Protein AF-A0A6S6S6M5-F1 (afdb_monomer_lite)

InterPro domains:
  IPR010938 Protein of unknown function DUF1131 [PF06572] (41-133)
  IPR038714 YfeY-like superfamily [G3DSA:2.60.460.10] (36-140)

Foldseek 3Di:
DDDDDDDDDDDDDDDDDDDDDDDDPDPDDDPPPPPPDAPWEQDPQGIQPDGFPDWLDQVSVCVSQVQWDWDWDWDQDPVGTAIWIWTHDPPHTAKTFGADPVSTTTPDIDGDDQSYHYPVRDGVPDDPCVVDPPPPDDDD

Radius of gyration: 27.63 Å; chains: 1; bounding box: 66×51×82 Å

Structure (mmCIF, N/CA/C/O backbone):
data_AF-A0A6S6S6M5-F1
#
_entry.id   AF-A0A6S6S6M5-F1
#
loop_
_atom_site.group_PDB
_atom_site.id
_atom_site.type_symbol
_atom_site.label_atom_id
_atom_site.label_alt_id
_atom_site.label_comp_id
_atom_site.label_asym_id
_atom_site.label_entity_id
_atom_site.label_seq_id
_atom_site.pdbx_PDB_ins_code
_atom_site.Cartn_x
_atom_site.Cartn_y
_atom_site.Cartn_z
_atom_site.occupancy
_atom_site.B_iso_or_equiv
_atom_site.auth_seq_id
_atom_site.auth_comp_id
_atom_site.auth_asym_id
_atom_site.auth_atom_id
_atom_site.pdbx_PDB_model_num
ATOM 1 N N . MET A 1 1 ? -46.468 21.223 -51.289 1.00 43.62 1 MET A N 1
ATOM 2 C CA . MET A 1 1 ? -45.590 22.252 -50.690 1.00 43.62 1 MET A CA 1
ATOM 3 C C . MET A 1 1 ? -46.482 23.390 -50.227 1.00 43.62 1 MET A C 1
ATOM 5 O O . MET A 1 1 ? -46.961 24.155 -51.052 1.00 43.62 1 MET A O 1
ATOM 9 N N . GLY A 1 2 ? -46.852 23.361 -48.945 1.00 38.75 2 GLY A N 1
ATOM 10 C CA . GLY A 1 2 ? -47.840 24.251 -48.331 1.00 38.75 2 GLY A CA 1
ATOM 11 C C . GLY A 1 2 ? -47.193 25.434 -47.609 1.00 38.75 2 GLY A C 1
ATOM 12 O O . GLY A 1 2 ? -46.068 25.339 -47.129 1.00 38.75 2 GLY A O 1
ATOM 13 N N . VAL A 1 3 ? -47.934 26.536 -47.586 1.00 46.84 3 VAL A N 1
ATOM 14 C CA . VAL A 1 3 ? -47.618 27.884 -47.087 1.00 46.84 3 VAL A CA 1
ATOM 15 C C . VAL A 1 3 ? -47.778 27.978 -45.559 1.00 46.84 3 VAL A C 1
ATOM 17 O O . VAL A 1 3 ? -48.678 27.334 -45.033 1.00 46.84 3 VAL A O 1
ATOM 20 N N . ASN A 1 4 ? -46.988 28.825 -44.874 1.00 40.41 4 ASN A N 1
ATOM 21 C CA . ASN A 1 4 ? -47.423 29.734 -43.779 1.00 40.41 4 ASN A CA 1
ATOM 22 C C . ASN A 1 4 ? -46.222 30.572 -43.276 1.00 40.41 4 ASN A C 1
ATOM 24 O O . ASN A 1 4 ? -45.186 30.006 -42.953 1.00 40.41 4 ASN A O 1
ATOM 28 N N . LYS A 1 5 ? -46.193 31.918 -43.384 1.00 44.84 5 LYS A N 1
ATOM 29 C CA . LYS A 1 5 ? -46.875 32.939 -42.536 1.00 44.84 5 LYS A CA 1
ATOM 30 C C . LYS A 1 5 ? -46.702 32.594 -41.045 1.00 44.84 5 LYS A C 1
ATOM 32 O O . LYS A 1 5 ? -47.248 31.600 -40.606 1.00 44.84 5 LYS A O 1
ATOM 37 N N . GLY A 1 6 ? -45.884 33.273 -40.242 1.00 45.31 6 GLY A N 1
ATOM 38 C CA . GLY A 1 6 ? -45.838 34.715 -40.004 1.00 45.31 6 GLY A CA 1
ATOM 39 C C . GLY A 1 6 ? -46.702 35.056 -38.779 1.00 45.31 6 GLY A C 1
ATOM 40 O O . GLY A 1 6 ? -47.867 34.681 -38.778 1.00 45.31 6 GLY A O 1
ATOM 41 N N . ILE A 1 7 ? -46.131 35.832 -37.839 1.00 49.91 7 ILE A N 1
ATOM 42 C CA . ILE A 1 7 ? -46.775 36.663 -36.788 1.00 49.91 7 ILE A CA 1
ATOM 43 C C . ILE A 1 7 ? -46.713 36.143 -35.327 1.00 49.91 7 ILE A C 1
ATOM 45 O O . ILE A 1 7 ? -47.415 35.221 -34.940 1.00 49.9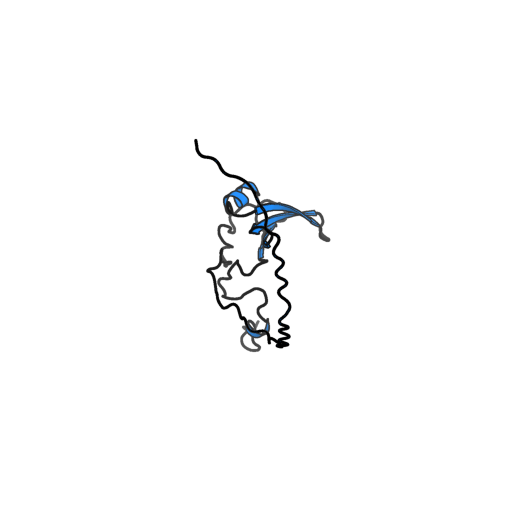1 7 ILE A O 1
ATOM 49 N N . VAL A 1 8 ? -45.857 36.838 -34.552 1.00 45.62 8 VAL A N 1
ATOM 50 C CA . VAL A 1 8 ? -46.062 37.490 -33.231 1.00 45.62 8 VAL A CA 1
ATOM 51 C C . VAL A 1 8 ? -46.706 36.686 -32.091 1.00 45.62 8 VAL A C 1
ATOM 53 O O . VAL A 1 8 ? -47.876 36.348 -32.164 1.00 45.62 8 VAL A O 1
ATOM 56 N N . SER A 1 9 ? -46.009 36.585 -30.950 1.00 43.53 9 SER A N 1
ATOM 57 C CA . SER A 1 9 ? -46.518 37.134 -29.677 1.00 43.53 9 SER A CA 1
ATOM 58 C C . SER A 1 9 ? -45.434 37.153 -28.600 1.00 43.53 9 SER A C 1
ATOM 60 O O . SER A 1 9 ? -44.977 36.116 -28.128 1.00 43.53 9 SER A O 1
ATOM 62 N N . LEU A 1 10 ? -45.067 38.366 -28.186 1.00 49.00 10 LEU A N 1
ATOM 63 C CA . LEU A 1 10 ? -44.535 3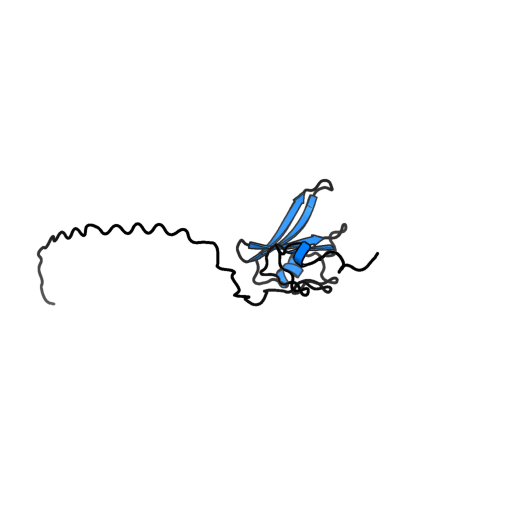8.657 -26.859 1.00 49.00 10 LEU A CA 1
ATOM 64 C C . LEU A 1 10 ? -45.577 38.182 -25.832 1.00 49.00 10 LEU A C 1
ATOM 66 O O . LEU A 1 10 ? -46.736 38.582 -25.941 1.00 49.00 10 LEU A O 1
ATOM 70 N N . LEU A 1 11 ? -45.197 37.395 -24.828 1.00 44.53 11 LEU A N 1
ATOM 71 C CA . LEU A 1 11 ? -45.931 37.379 -23.565 1.00 44.53 11 LEU A CA 1
ATOM 72 C C . LEU A 1 11 ? -44.948 37.221 -22.408 1.00 44.53 11 LEU A C 1
ATOM 74 O O . LEU A 1 11 ? -44.275 36.208 -22.246 1.00 44.53 11 LEU A O 1
ATOM 78 N N . SER A 1 12 ? -44.869 38.302 -21.647 1.00 44.56 12 SER A N 1
ATOM 79 C CA . SER A 1 12 ? -44.236 38.406 -20.346 1.00 44.56 12 SER A CA 1
ATOM 80 C C . SER A 1 12 ? -44.949 37.478 -19.361 1.00 44.56 12 SER A C 1
ATOM 82 O O . SER A 1 12 ? -46.174 37.532 -19.258 1.00 44.56 12 SER A O 1
ATOM 84 N N . MET A 1 13 ? -44.207 36.668 -18.606 1.00 46.62 13 MET A N 1
ATOM 85 C CA . MET A 1 13 ? -44.719 36.139 -17.344 1.00 46.62 13 MET A CA 1
ATOM 86 C C . MET A 1 13 ? -43.610 36.140 -16.296 1.00 46.62 13 MET A C 1
ATOM 88 O O . MET A 1 13 ? -42.761 35.259 -16.215 1.00 46.62 13 MET A O 1
ATOM 92 N N . ILE A 1 14 ? -43.631 37.220 -15.523 1.00 49.28 14 ILE A N 1
ATOM 93 C CA . ILE A 1 14 ? -42.970 37.383 -14.237 1.00 49.28 14 ILE A CA 1
ATOM 94 C C . ILE A 1 14 ? -43.600 36.374 -13.266 1.00 49.28 14 ILE A C 1
ATOM 96 O O . ILE A 1 14 ? -44.810 36.421 -13.048 1.00 49.28 14 ILE A O 1
ATOM 100 N N . VAL A 1 15 ? -42.795 35.501 -12.656 1.00 54.22 15 VAL A N 1
ATOM 101 C CA . VAL A 1 15 ? -43.190 34.752 -11.453 1.00 54.22 15 VAL A CA 1
ATOM 102 C C . VAL A 1 15 ? -42.273 35.188 -10.318 1.00 54.22 15 VAL A C 1
ATOM 104 O O . VAL A 1 15 ? -41.071 34.937 -10.325 1.00 54.22 15 VAL A O 1
ATOM 107 N N . VAL A 1 16 ? -42.869 35.909 -9.373 1.00 53.06 16 VAL A N 1
ATOM 108 C CA . VAL A 1 16 ? -42.263 36.422 -8.146 1.00 53.06 16 VAL A CA 1
ATOM 109 C C . VAL A 1 16 ? -42.606 35.469 -6.998 1.00 53.06 16 VAL A C 1
ATOM 111 O O . VAL A 1 16 ? -43.772 35.153 -6.796 1.00 53.06 16 VAL A O 1
ATOM 114 N N . SER A 1 17 ? -41.559 35.103 -6.253 1.00 47.38 17 SER A N 1
ATOM 115 C CA . SER A 1 17 ? -41.510 34.719 -4.832 1.00 47.38 17 SER A CA 1
ATOM 116 C C . SER A 1 17 ? -42.232 33.466 -4.336 1.00 47.38 17 SER A C 1
ATOM 118 O O . SER A 1 17 ? -43.452 33.427 -4.311 1.00 47.38 17 SER A O 1
ATOM 120 N N . PHE A 1 18 ? -41.468 32.590 -3.671 1.00 51.94 18 PHE A N 1
ATOM 121 C CA . PHE A 1 18 ? -41.698 32.304 -2.248 1.00 51.94 18 PHE A CA 1
ATOM 122 C C . PHE A 1 18 ? -40.361 32.153 -1.508 1.00 51.94 18 PHE A C 1
ATOM 124 O O . PHE A 1 18 ? -39.488 31.386 -1.904 1.00 51.94 18 PHE A O 1
ATOM 131 N N . LEU A 1 19 ? -40.221 32.930 -0.432 1.00 52.72 19 LEU A N 1
ATOM 132 C CA . LEU A 1 19 ? -39.219 32.761 0.614 1.00 52.72 19 LEU A CA 1
ATOM 133 C C . LEU A 1 19 ? -39.517 31.464 1.373 1.00 52.72 19 LEU A C 1
ATOM 135 O O . LEU A 1 19 ? -40.625 31.286 1.873 1.00 52.72 19 LEU A O 1
ATOM 139 N N . GLY A 1 20 ? -38.509 30.608 1.503 1.00 49.81 20 GLY A N 1
ATOM 140 C CA . GLY A 1 20 ? -38.476 29.498 2.446 1.00 49.81 20 GLY A CA 1
ATOM 141 C C . GLY A 1 20 ? -37.186 29.574 3.249 1.00 49.81 20 GLY A C 1
ATOM 142 O O . GLY A 1 20 ? -36.215 28.897 2.932 1.00 49.81 20 GLY A O 1
ATOM 143 N N . ALA A 1 21 ? -37.158 30.447 4.256 1.00 49.34 21 ALA A N 1
ATOM 144 C CA . ALA A 1 21 ? -36.161 30.386 5.312 1.00 49.34 21 ALA A CA 1
ATOM 145 C C . ALA A 1 21 ? -36.514 29.202 6.225 1.00 49.34 21 ALA A C 1
ATOM 147 O O . ALA A 1 21 ? -37.371 29.325 7.096 1.00 49.34 21 ALA A O 1
ATOM 148 N N . CYS A 1 22 ? -35.865 28.059 6.014 1.00 51.31 22 CYS A N 1
ATOM 149 C CA . CYS A 1 22 ? -35.778 27.002 7.015 1.00 51.31 22 CYS A CA 1
ATOM 150 C C . CYS A 1 22 ? -34.378 27.056 7.620 1.00 51.31 22 CYS A C 1
ATOM 152 O O . CYS A 1 22 ? -33.432 26.476 7.096 1.00 51.31 22 CYS A O 1
ATOM 154 N N . GLY A 1 23 ? -34.268 27.795 8.725 1.00 49.09 23 GLY A N 1
ATOM 155 C CA . GLY A 1 23 ? -33.266 27.503 9.734 1.00 49.09 23 GLY A CA 1
ATOM 156 C C . GLY A 1 23 ? -33.601 26.145 10.338 1.00 49.09 23 GLY A C 1
ATOM 157 O O . GLY A 1 23 ? -34.667 25.968 10.925 1.00 49.09 23 GLY A O 1
ATOM 158 N N . GLY A 1 24 ? -32.709 25.190 10.132 1.00 39.59 24 GLY A N 1
ATOM 159 C CA . GLY A 1 24 ? -32.686 23.920 10.830 1.00 39.59 24 GLY A CA 1
ATOM 160 C C . GLY A 1 24 ? -31.232 23.629 11.139 1.00 39.59 24 GLY A C 1
ATOM 161 O O . GLY A 1 24 ? -30.471 23.313 10.228 1.00 39.59 24 GLY A O 1
ATOM 162 N N . ASP A 1 25 ? -30.853 23.789 12.404 1.00 48.91 25 ASP A N 1
ATOM 163 C CA . ASP A 1 25 ? -29.654 23.160 12.941 1.00 48.91 25 ASP A CA 1
ATOM 164 C C . ASP A 1 25 ? -29.805 21.660 12.692 1.00 48.91 25 ASP A C 1
ATOM 166 O O . ASP A 1 25 ? -30.652 21.002 13.300 1.00 48.91 25 ASP A O 1
ATOM 170 N N . GLN A 1 26 ? -29.048 21.132 11.735 1.00 43.00 26 GLN A N 1
ATOM 171 C CA . GLN A 1 26 ? -28.978 19.701 11.511 1.00 43.00 26 GLN A CA 1
ATOM 172 C C . GLN A 1 26 ? -27.866 19.166 12.413 1.00 43.00 26 GLN A C 1
ATOM 174 O O . GLN A 1 26 ? -26.697 19.435 12.133 1.00 43.00 26 GLN A O 1
ATOM 179 N N . PRO A 1 27 ? -28.186 18.449 13.504 1.00 44.72 27 PRO A N 1
ATOM 180 C CA . PRO A 1 27 ? -27.166 17.721 14.228 1.00 44.72 27 PRO A CA 1
ATOM 181 C C . PRO A 1 27 ? -26.597 16.642 13.306 1.00 44.72 27 PRO A C 1
ATOM 183 O O . PRO A 1 27 ? -27.338 15.921 12.629 1.00 44.72 27 PRO A O 1
ATOM 186 N N . ASP A 1 28 ? -25.271 16.558 13.301 1.00 50.56 28 ASP A N 1
ATOM 187 C CA . ASP A 1 28 ? -24.488 15.460 12.757 1.00 50.56 28 ASP A CA 1
ATOM 188 C C . ASP A 1 28 ? -25.129 14.116 13.109 1.00 50.56 28 ASP A C 1
ATOM 190 O O . ASP A 1 28 ? -25.145 13.711 14.271 1.00 50.56 28 ASP A O 1
ATOM 194 N N . SER A 1 29 ? -25.672 13.419 12.112 1.00 50.16 29 SER A N 1
ATOM 195 C CA . SER A 1 29 ? -25.973 11.986 12.170 1.00 50.16 29 SER A CA 1
ATOM 196 C C . SER A 1 29 ? -26.299 11.469 10.775 1.00 50.16 29 SER A C 1
ATOM 198 O O . SER A 1 29 ? -27.444 11.215 10.416 1.00 50.16 29 SER A O 1
ATOM 200 N N . ALA A 1 30 ? -25.247 11.263 9.996 1.00 39.59 30 ALA A N 1
ATOM 201 C CA . ALA A 1 30 ? -25.173 10.088 9.149 1.00 39.59 30 ALA A CA 1
ATOM 202 C C . ALA A 1 30 ? -23.849 9.409 9.492 1.00 39.59 30 ALA A C 1
ATOM 204 O O . ALA A 1 30 ? -22.814 9.676 8.887 1.00 39.59 30 ALA A O 1
ATOM 205 N N . ALA A 1 31 ? -23.876 8.563 10.525 1.00 45.34 31 ALA A N 1
ATOM 206 C CA . ALA A 1 31 ? -22.959 7.441 10.544 1.00 45.34 31 ALA A CA 1
ATOM 207 C C . ALA A 1 31 ? -23.282 6.643 9.280 1.00 45.34 31 ALA A C 1
ATOM 209 O O . ALA A 1 31 ? -24.323 5.992 9.196 1.00 45.34 31 ALA A O 1
ATOM 210 N N . ASP A 1 32 ? -22.435 6.805 8.272 1.00 41.16 32 ASP A N 1
ATOM 211 C CA . ASP A 1 32 ? -22.423 5.981 7.082 1.00 41.16 32 ASP A CA 1
ATOM 212 C C . ASP A 1 32 ? -22.101 4.545 7.514 1.00 41.16 32 ASP A C 1
ATOM 214 O O . ASP A 1 32 ? -20.948 4.154 7.705 1.00 41.16 32 ASP A O 1
ATOM 218 N N . THR A 1 33 ? -23.156 3.785 7.800 1.00 45.72 33 THR A N 1
ATOM 219 C CA . THR A 1 33 ? -23.114 2.343 8.053 1.00 45.72 33 THR A CA 1
ATOM 220 C C . THR A 1 33 ? -23.323 1.545 6.765 1.00 45.72 33 THR A C 1
ATOM 222 O O . THR A 1 33 ? -23.574 0.342 6.819 1.00 45.72 33 THR A O 1
ATOM 225 N N . GLY A 1 34 ? -23.176 2.177 5.596 1.00 46.81 34 GLY A N 1
ATOM 226 C CA . GLY A 1 34 ? -23.036 1.482 4.326 1.00 46.81 34 GLY A CA 1
ATOM 227 C C . GLY A 1 34 ? -21.612 0.961 4.180 1.00 46.81 34 GLY A C 1
ATOM 228 O O . GLY A 1 34 ? -20.795 1.574 3.503 1.00 46.81 34 GLY A O 1
ATOM 229 N N . GLN A 1 35 ? -21.279 -0.155 4.834 1.00 55.19 35 GLN A N 1
ATOM 230 C CA . GLN A 1 35 ? -20.039 -0.866 4.516 1.00 55.19 35 GLN A CA 1
ATOM 231 C C . GLN A 1 35 ? -20.179 -1.490 3.125 1.00 55.19 35 GLN A C 1
ATOM 233 O O . GLN A 1 35 ? -20.538 -2.659 2.986 1.00 55.19 35 GLN A O 1
ATOM 238 N N . ASP A 1 36 ? -19.887 -0.706 2.088 1.00 73.38 36 ASP A N 1
ATOM 239 C CA . ASP A 1 36 ? -19.391 -1.282 0.847 1.00 73.38 36 ASP A CA 1
ATOM 240 C C . ASP A 1 36 ? -18.196 -2.174 1.205 1.00 73.38 36 ASP A C 1
ATOM 242 O O . ASP A 1 36 ? -17.351 -1.812 2.033 1.00 73.38 36 ASP A O 1
ATOM 246 N N . ALA A 1 37 ? -18.169 -3.383 0.640 1.00 87.50 37 ALA A N 1
ATOM 247 C CA . ALA A 1 37 ? -17.092 -4.328 0.894 1.00 87.50 37 ALA A CA 1
ATOM 248 C C . ALA A 1 37 ? -15.739 -3.650 0.607 1.00 87.50 37 ALA A C 1
ATOM 250 O O . ALA A 1 37 ? -15.617 -2.962 -0.414 1.00 87.50 37 ALA A O 1
ATOM 251 N N . PRO A 1 38 ? -14.731 -3.818 1.485 1.00 93.00 38 PRO A N 1
ATOM 252 C CA . PRO A 1 38 ? -13.437 -3.185 1.281 1.00 93.00 38 PRO A CA 1
ATOM 253 C C . PRO A 1 38 ? -12.845 -3.623 -0.062 1.00 93.00 38 PRO A C 1
ATOM 255 O O . PRO A 1 38 ? -12.980 -4.780 -0.462 1.00 93.00 38 PRO A O 1
ATOM 258 N N . LEU A 1 39 ? -12.164 -2.701 -0.746 1.00 94.62 39 LEU A N 1
ATOM 259 C CA . LEU A 1 39 ? -11.512 -2.977 -2.030 1.00 94.62 39 LEU A CA 1
ATOM 260 C C . LEU A 1 39 ? -10.435 -4.054 -1.871 1.00 94.62 39 LEU A C 1
ATOM 262 O O . LEU A 1 39 ? -10.294 -4.935 -2.715 1.00 94.62 39 LEU A O 1
ATOM 266 N N . PHE A 1 40 ? -9.697 -3.972 -0.764 1.00 94.69 40 PHE A N 1
ATOM 267 C CA . PHE A 1 40 ? -8.669 -4.913 -0.341 1.00 94.69 40 PHE A CA 1
ATOM 268 C C . PHE A 1 40 ? -8.651 -4.984 1.182 1.00 94.69 40 PHE A C 1
ATOM 270 O O . PHE A 1 40 ? -9.047 -4.026 1.842 1.00 94.69 40 PHE A O 1
ATOM 277 N N . THR A 1 41 ? -8.121 -6.070 1.733 1.00 95.75 41 THR A N 1
ATOM 278 C CA . THR A 1 41 ? -7.943 -6.226 3.181 1.00 95.75 41 THR A CA 1
ATOM 279 C C . THR A 1 41 ? -6.455 -6.258 3.516 1.00 95.75 41 THR A C 1
ATOM 281 O O . THR A 1 41 ? -5.689 -6.973 2.869 1.00 95.75 41 THR A O 1
ATOM 284 N N . LEU A 1 42 ? -6.053 -5.465 4.508 1.00 96.06 42 LEU A N 1
ATOM 285 C CA . LEU A 1 42 ? -4.772 -5.555 5.201 1.00 96.06 42 LEU A CA 1
ATOM 286 C C . LEU A 1 42 ? -4.820 -6.715 6.201 1.00 96.06 42 LEU A C 1
ATOM 288 O O . LEU A 1 42 ? -5.754 -6.808 6.994 1.00 96.06 42 LEU A O 1
ATOM 292 N N . SER A 1 43 ? -3.793 -7.553 6.174 1.00 96.12 43 SER A N 1
ATOM 293 C CA . SER A 1 43 ? -3.627 -8.749 7.004 1.00 96.12 43 SER A CA 1
ATOM 294 C C . SER A 1 43 ? -2.161 -8.918 7.405 1.00 96.12 43 SER A C 1
ATOM 296 O O . SER A 1 43 ? -1.295 -8.154 6.968 1.00 96.12 43 SER A O 1
ATOM 298 N N . ALA A 1 44 ? -1.868 -9.954 8.192 1.00 95.25 44 ALA A N 1
ATOM 299 C CA . ALA A 1 44 ? -0.490 -10.342 8.495 1.00 95.25 44 ALA A CA 1
ATOM 300 C C . ALA A 1 44 ? 0.313 -10.754 7.241 1.00 95.25 44 ALA A C 1
ATOM 302 O O . ALA A 1 44 ? 1.530 -10.572 7.208 1.00 95.25 44 ALA A O 1
ATOM 303 N N . ASP A 1 45 ? -0.361 -11.257 6.203 1.00 94.69 45 ASP A N 1
ATOM 304 C CA . ASP A 1 45 ? 0.279 -11.746 4.976 1.00 94.69 45 ASP A CA 1
ATOM 305 C C . ASP A 1 45 ? 0.524 -10.640 3.934 1.00 94.69 45 ASP A C 1
ATOM 307 O O . ASP A 1 45 ? 1.264 -10.836 2.964 1.00 94.69 45 ASP A O 1
ATOM 311 N N . GLY A 1 46 ? -0.073 -9.462 4.135 1.00 95.75 46 GLY A N 1
ATOM 312 C CA . GLY A 1 46 ? 0.061 -8.310 3.250 1.00 95.75 46 GLY A CA 1
ATOM 313 C C . GLY A 1 46 ? -1.257 -7.577 3.013 1.00 95.75 46 GLY A C 1
ATOM 314 O O . GLY A 1 46 ? -2.156 -7.585 3.854 1.00 95.75 46 GLY A O 1
ATOM 315 N N . VAL A 1 47 ? -1.365 -6.905 1.865 1.00 96.81 47 VAL A N 1
ATOM 316 C CA . VAL A 1 47 ? -2.528 -6.079 1.508 1.00 96.81 47 VAL A CA 1
ATOM 317 C C . VAL A 1 47 ? -2.904 -6.267 0.045 1.00 96.81 47 VAL A C 1
ATOM 319 O O . VAL A 1 47 ? -2.119 -6.005 -0.871 1.00 96.81 47 VAL A O 1
ATOM 322 N N . GLY A 1 48 ? -4.138 -6.720 -0.174 1.00 93.19 48 GLY A N 1
ATOM 323 C CA . GLY A 1 48 ? -4.621 -7.063 -1.509 1.00 93.19 48 GLY A CA 1
ATOM 324 C C . GLY A 1 48 ? -3.688 -8.076 -2.196 1.00 93.19 48 GLY A C 1
ATOM 325 O O . GLY A 1 48 ? -3.414 -9.124 -1.618 1.00 93.19 48 GLY A O 1
ATOM 326 N N . PRO A 1 49 ? -3.189 -7.799 -3.413 1.00 95.00 49 PRO A N 1
ATOM 327 C CA . PRO A 1 49 ? -2.287 -8.702 -4.129 1.00 95.00 49 PRO A CA 1
ATOM 328 C C . PRO A 1 49 ? -0.819 -8.634 -3.662 1.00 95.00 49 PRO A C 1
ATOM 330 O O . PRO A 1 49 ? 0.012 -9.370 -4.193 1.00 95.00 49 PRO A O 1
ATOM 333 N N . LEU A 1 50 ? -0.471 -7.733 -2.735 1.00 97.62 50 LEU A N 1
ATOM 334 C CA . LEU A 1 50 ? 0.901 -7.550 -2.258 1.00 97.62 50 LEU A CA 1
ATOM 335 C C . LEU A 1 50 ? 1.176 -8.403 -1.023 1.00 97.62 50 LEU A C 1
ATOM 337 O O . LEU A 1 50 ? 0.362 -8.451 -0.106 1.00 97.62 50 LEU A O 1
ATOM 341 N N . ASN A 1 51 ? 2.368 -8.992 -0.976 1.00 95.44 51 ASN A N 1
ATOM 342 C CA . ASN A 1 51 ? 2.872 -9.798 0.137 1.00 95.44 51 ASN A CA 1
ATOM 343 C C . ASN A 1 51 ? 4.399 -9.649 0.287 1.00 95.44 51 ASN A C 1
ATOM 345 O O . ASN A 1 51 ? 5.039 -8.928 -0.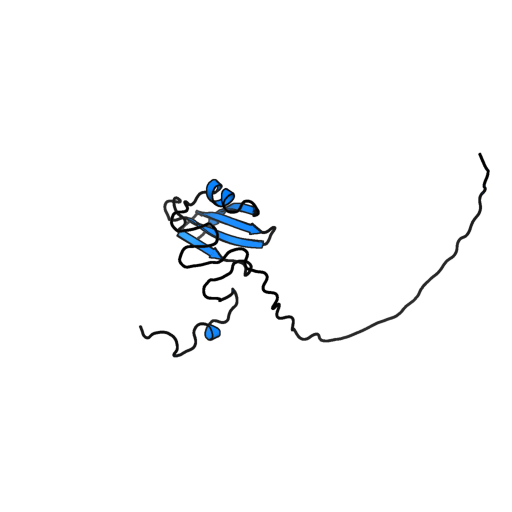484 1.00 95.44 51 ASN A O 1
ATOM 349 N N . ALA A 1 52 ? 4.991 -10.371 1.244 1.00 92.56 52 ALA A N 1
ATOM 350 C CA . ALA A 1 52 ? 6.429 -10.337 1.536 1.00 92.56 52 ALA A CA 1
ATOM 351 C C . ALA A 1 52 ? 7.337 -10.705 0.340 1.00 92.56 52 ALA A C 1
ATOM 353 O O . ALA A 1 52 ? 8.464 -10.216 0.233 1.00 92.56 52 ALA A O 1
ATOM 354 N N . ASP A 1 53 ? 6.853 -11.532 -0.589 1.00 94.81 53 ASP A N 1
ATOM 355 C CA . ASP A 1 53 ? 7.613 -11.938 -1.773 1.00 94.81 53 ASP A CA 1
ATOM 356 C C . ASP A 1 53 ? 7.534 -10.922 -2.915 1.00 94.81 53 ASP A C 1
ATOM 358 O O . ASP A 1 53 ? 8.316 -10.992 -3.873 1.00 94.81 53 ASP A O 1
ATOM 362 N N . THR A 1 54 ? 6.624 -9.952 -2.824 1.00 97.19 54 THR A N 1
ATOM 363 C CA . THR A 1 54 ? 6.431 -8.955 -3.870 1.00 97.19 54 THR A CA 1
ATOM 364 C C . THR A 1 54 ? 7.627 -7.996 -3.912 1.00 97.19 54 THR A C 1
ATOM 366 O O . THR A 1 54 ? 7.946 -7.344 -2.915 1.00 97.19 54 THR A O 1
ATOM 369 N N . PRO A 1 55 ? 8.338 -7.887 -5.049 1.00 98.00 55 PRO A N 1
ATOM 370 C CA . PRO A 1 55 ? 9.466 -6.972 -5.155 1.00 98.00 55 PRO A CA 1
ATOM 371 C C . PRO A 1 55 ? 8.985 -5.524 -5.223 1.00 98.00 55 PRO A C 1
ATOM 373 O O . PRO A 1 55 ? 7.922 -5.233 -5.779 1.00 98.00 55 PRO A O 1
ATOM 376 N N . PHE A 1 56 ? 9.822 -4.605 -4.747 1.00 98.12 56 PHE A N 1
ATOM 377 C CA . PHE A 1 56 ? 9.582 -3.181 -4.927 1.00 98.12 56 PHE A CA 1
ATOM 378 C C . PHE A 1 56 ? 9.853 -2.794 -6.386 1.00 98.12 56 PHE A C 1
ATOM 380 O O . PHE A 1 56 ? 10.978 -2.517 -6.792 1.00 98.12 56 PHE A O 1
ATOM 387 N N . ASN A 1 57 ? 8.821 -2.878 -7.224 1.00 98.12 57 ASN A N 1
ATOM 388 C CA . ASN A 1 57 ? 8.945 -2.663 -8.659 1.00 98.12 57 ASN A CA 1
ATOM 389 C C . ASN A 1 57 ? 7.649 -2.093 -9.242 1.00 98.12 57 ASN A C 1
ATOM 391 O O . ASN A 1 57 ? 6.607 -2.748 -9.197 1.00 98.12 57 ASN A O 1
ATOM 395 N N . LEU A 1 58 ? 7.739 -0.910 -9.854 1.00 98.25 58 LEU A N 1
ATOM 396 C CA . LEU A 1 58 ? 6.586 -0.187 -10.395 1.00 98.25 58 LEU A CA 1
ATOM 397 C C . LEU A 1 58 ? 5.772 -1.008 -11.403 1.00 98.25 58 LEU A C 1
ATOM 399 O O . LEU A 1 58 ? 4.549 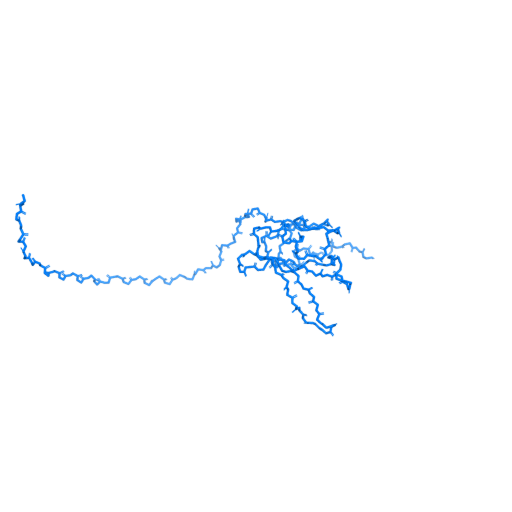-0.977 -11.362 1.00 98.25 58 LEU A O 1
ATOM 403 N N . VAL A 1 59 ? 6.423 -1.770 -12.286 1.00 98.00 59 VAL A N 1
ATOM 404 C CA . VAL A 1 59 ? 5.723 -2.551 -13.319 1.00 98.00 59 VAL A CA 1
ATOM 405 C C . VAL A 1 59 ? 4.941 -3.704 -12.693 1.00 98.00 59 VAL A C 1
ATOM 407 O O . VAL A 1 59 ? 3.779 -3.924 -13.034 1.00 98.00 59 VAL A O 1
ATOM 410 N N . LYS A 1 60 ? 5.558 -4.434 -11.757 1.00 98.00 60 LYS A N 1
ATOM 411 C CA . LYS A 1 60 ? 4.907 -5.562 -11.074 1.00 98.00 60 LYS A CA 1
ATOM 412 C C . LYS A 1 60 ? 3.762 -5.097 -10.181 1.00 98.00 60 LYS A C 1
ATOM 414 O O . LYS A 1 60 ? 2.682 -5.672 -10.248 1.00 98.00 60 LYS A O 1
ATOM 419 N N . ILE A 1 61 ? 3.978 -4.033 -9.410 1.00 98.19 61 ILE A N 1
ATOM 420 C CA . ILE A 1 61 ? 2.943 -3.446 -8.553 1.00 98.19 61 ILE A CA 1
ATOM 421 C C . ILE A 1 61 ? 1.820 -2.848 -9.413 1.00 98.19 61 ILE A C 1
ATOM 423 O O . ILE A 1 61 ? 0.654 -3.129 -9.166 1.00 98.19 61 ILE A O 1
ATOM 427 N N . GLY A 1 62 ? 2.141 -2.122 -10.488 1.00 98.06 62 GLY A N 1
ATOM 428 C CA . GLY A 1 62 ? 1.146 -1.607 -11.435 1.00 98.06 62 GLY A CA 1
ATOM 429 C C . GLY A 1 62 ? 0.292 -2.710 -12.067 1.00 98.06 62 GLY A C 1
ATOM 430 O O . GLY A 1 62 ? -0.920 -2.572 -12.178 1.00 98.06 62 GLY A O 1
ATOM 431 N N . SER A 1 63 ? 0.900 -3.853 -12.396 1.00 97.69 63 SER A N 1
ATOM 432 C CA . SER A 1 63 ? 0.175 -5.020 -12.924 1.00 97.69 63 SER A CA 1
ATOM 433 C C . SER A 1 63 ? -0.756 -5.671 -11.896 1.00 97.69 63 SER A C 1
ATOM 435 O O . SER A 1 63 ? -1.725 -6.324 -12.280 1.00 97.69 63 SER A O 1
ATOM 437 N N . ALA A 1 64 ? -0.470 -5.513 -10.603 1.00 97.00 64 ALA A N 1
ATOM 438 C CA . ALA A 1 64 ? -1.307 -6.012 -9.518 1.00 97.00 64 ALA A CA 1
ATOM 439 C C . ALA A 1 64 ? -2.517 -5.096 -9.241 1.00 97.00 64 ALA A C 1
ATOM 441 O O . ALA A 1 64 ? -3.542 -5.564 -8.756 1.00 97.00 64 ALA A O 1
ATOM 442 N N . PHE A 1 65 ? -2.424 -3.812 -9.602 1.00 97.00 65 PHE A N 1
ATOM 443 C CA . PHE A 1 65 ? -3.459 -2.796 -9.387 1.00 97.00 65 PHE A CA 1
ATOM 444 C C . PHE A 1 65 ? -3.877 -2.114 -10.703 1.00 97.00 65 PHE A C 1
ATOM 446 O O . PHE A 1 65 ? -3.843 -0.891 -10.814 1.00 97.00 65 PHE A O 1
ATOM 453 N N . GLN A 1 66 ? -4.281 -2.901 -11.706 1.00 94.44 66 GLN A N 1
ATOM 454 C CA . GLN A 1 66 ? -4.553 -2.408 -13.071 1.00 94.44 66 GLN A CA 1
ATOM 455 C C . GLN A 1 66 ? -5.660 -1.347 -13.154 1.00 94.44 66 GLN A C 1
ATOM 457 O O . GLN A 1 66 ? -5.611 -0.484 -14.026 1.00 94.44 66 GLN A O 1
ATOM 462 N N . ASP A 1 67 ? -6.623 -1.380 -12.233 1.00 95.62 67 ASP A N 1
ATOM 463 C CA . ASP A 1 67 ? -7.748 -0.436 -12.195 1.00 95.62 67 ASP A CA 1
ATOM 464 C C . ASP A 1 67 ? -7.463 0.823 -11.355 1.00 95.62 67 ASP A C 1
ATOM 466 O O . ASP A 1 67 ? -8.365 1.615 -11.063 1.00 95.62 67 ASP A O 1
ATOM 470 N N . TYR A 1 68 ? -6.205 1.017 -10.949 1.00 97.81 68 TYR A N 1
ATOM 471 C CA . TYR A 1 68 ? -5.775 2.102 -10.075 1.00 97.81 68 TYR A CA 1
ATOM 472 C C . TYR A 1 68 ? -4.662 2.925 -10.715 1.00 97.81 68 TYR A C 1
ATOM 474 O O . TYR A 1 68 ? -3.899 2.469 -11.565 1.00 97.81 68 TYR A O 1
ATOM 482 N N . ASN A 1 69 ? -4.540 4.167 -10.258 1.00 97.94 69 ASN A N 1
ATOM 483 C CA . ASN A 1 69 ? -3.424 5.018 -10.628 1.00 97.94 69 ASN A CA 1
ATOM 484 C C . ASN A 1 69 ? -2.220 4.621 -9.775 1.00 97.94 69 ASN A C 1
ATOM 486 O O . ASN A 1 69 ? -2.199 4.905 -8.576 1.00 97.94 69 ASN A O 1
ATOM 490 N N . VAL A 1 70 ? -1.235 3.969 -10.393 1.00 98.25 70 VAL A N 1
ATOM 491 C CA . VAL A 1 70 ? 0.018 3.585 -9.737 1.00 98.25 70 VAL A CA 1
ATOM 492 C C . VAL A 1 70 ? 1.154 4.457 -10.252 1.00 98.25 70 VAL A C 1
ATOM 494 O O . VAL A 1 70 ? 1.404 4.512 -11.457 1.00 98.25 70 VAL A O 1
ATOM 497 N N . ALA A 1 71 ? 1.849 5.139 -9.347 1.00 98.12 71 ALA A N 1
ATOM 498 C CA . ALA A 1 71 ? 2.952 6.032 -9.686 1.00 98.12 71 ALA A CA 1
ATOM 499 C C . ALA A 1 71 ? 4.124 5.843 -8.724 1.00 98.12 71 ALA A C 1
ATOM 501 O O . ALA A 1 71 ? 3.933 5.422 -7.589 1.00 98.12 71 ALA A O 1
ATOM 502 N N . GLN A 1 72 ? 5.337 6.168 -9.172 1.00 97.94 72 GLN A N 1
ATOM 503 C CA . GLN A 1 72 ? 6.500 6.256 -8.292 1.00 97.94 72 GLN A CA 1
ATOM 504 C C . GLN A 1 72 ? 6.866 7.722 -8.071 1.00 97.94 72 GLN A C 1
ATOM 506 O O . GLN A 1 72 ? 7.079 8.477 -9.019 1.00 97.94 72 GLN A O 1
ATOM 511 N N . GLU A 1 73 ? 6.975 8.099 -6.808 1.00 95.81 73 GLU A N 1
ATOM 512 C CA . GLU A 1 73 ? 7.329 9.428 -6.341 1.00 95.81 73 GLU A CA 1
ATOM 513 C C . GLU A 1 73 ? 8.686 9.376 -5.628 1.00 95.81 73 GLU A C 1
ATOM 515 O O . GLU A 1 73 ? 9.125 8.326 -5.157 1.00 95.81 73 GLU A O 1
ATOM 520 N N . THR A 1 74 ? 9.381 10.514 -5.567 1.00 94.25 74 THR A N 1
ATOM 521 C CA . THR A 1 74 ? 10.584 10.661 -4.735 1.00 94.25 74 THR A CA 1
ATOM 522 C C . THR A 1 74 ? 10.226 11.486 -3.515 1.00 94.25 74 THR A C 1
ATOM 524 O O . THR A 1 74 ? 9.913 12.668 -3.652 1.00 94.25 74 THR A O 1
ATOM 527 N N . HIS A 1 75 ? 10.275 10.874 -2.341 1.00 91.31 75 HIS A N 1
ATOM 528 C CA . HIS A 1 75 ? 10.040 11.546 -1.067 1.00 91.31 75 HIS A CA 1
ATOM 529 C C . HIS A 1 75 ? 11.376 11.966 -0.443 1.00 91.31 75 HIS A C 1
ATOM 531 O O . HIS A 1 75 ? 12.444 11.526 -0.879 1.00 91.31 75 HIS A O 1
ATOM 537 N N . MET A 1 76 ? 11.323 12.886 0.518 1.00 89.06 76 MET A N 1
ATOM 538 C CA . MET A 1 76 ? 12.481 13.447 1.220 1.00 89.06 76 MET A CA 1
ATOM 539 C C . MET A 1 76 ? 12.223 13.415 2.721 1.00 89.06 76 MET A C 1
ATOM 541 O O . MET A 1 76 ? 11.263 14.021 3.185 1.00 89.06 76 MET A O 1
ATOM 545 N N . GLU A 1 77 ? 13.123 12.785 3.465 1.00 82.69 77 GLU A N 1
ATOM 546 C CA . GLU A 1 77 ? 13.165 12.828 4.930 1.00 82.69 77 GLU A CA 1
ATOM 547 C C . GLU A 1 77 ? 14.589 13.137 5.410 1.00 82.69 77 GLU A C 1
ATOM 549 O O . GLU A 1 77 ? 15.505 13.277 4.598 1.00 82.69 77 GLU A O 1
ATOM 554 N N . GLU A 1 78 ? 14.803 13.239 6.728 1.00 80.38 78 GLU A N 1
ATOM 555 C CA . GLU A 1 78 ? 16.130 13.493 7.319 1.00 80.38 78 GLU A CA 1
ATOM 556 C C . GLU A 1 78 ? 17.202 12.484 6.851 1.00 80.38 78 GLU A C 1
ATOM 558 O O . GLU A 1 78 ? 18.383 12.821 6.797 1.00 80.38 78 GLU A O 1
ATOM 563 N N . GLY A 1 79 ? 16.794 11.277 6.434 1.00 78.12 79 GLY A N 1
ATOM 564 C CA . GLY A 1 79 ? 17.658 10.242 5.850 1.00 78.12 79 GLY A CA 1
ATOM 565 C C . GLY A 1 79 ? 17.962 10.383 4.349 1.00 78.12 79 GLY A C 1
ATOM 566 O O . GLY A 1 79 ? 18.713 9.573 3.806 1.00 78.12 79 GLY A O 1
ATOM 567 N N . GLY A 1 80 ? 17.410 11.391 3.666 1.00 86.69 80 GLY A N 1
ATOM 568 C CA . GLY A 1 80 ? 17.620 11.660 2.242 1.00 86.69 80 GLY A CA 1
ATOM 569 C C . GLY A 1 80 ? 16.415 11.346 1.350 1.00 86.69 80 GLY A C 1
ATOM 570 O O . GLY A 1 80 ? 15.278 11.227 1.807 1.00 86.69 80 GLY A O 1
ATOM 571 N N . LYS A 1 81 ? 16.675 11.257 0.037 1.00 90.62 81 LYS A N 1
ATOM 572 C CA . LYS A 1 81 ? 15.658 10.934 -0.974 1.00 90.62 81 LYS A CA 1
ATOM 573 C C . LYS A 1 81 ? 15.389 9.437 -0.999 1.00 90.62 81 LYS A C 1
ATOM 575 O O . LYS A 1 81 ? 16.340 8.664 -1.098 1.00 90.62 81 LYS A O 1
ATOM 580 N N . TYR A 1 82 ? 14.123 9.045 -1.045 1.00 91.94 82 TYR A N 1
ATOM 581 C CA . TYR A 1 82 ? 13.738 7.644 -1.200 1.00 91.94 82 TYR A CA 1
ATOM 582 C C . TYR A 1 82 ? 12.528 7.486 -2.134 1.00 91.94 82 TYR A C 1
ATOM 584 O O . TYR A 1 82 ? 11.717 8.409 -2.256 1.00 91.94 82 TYR A O 1
ATOM 592 N N . PRO A 1 83 ? 12.424 6.360 -2.864 1.00 95.44 83 PRO A N 1
ATOM 593 C CA . PRO A 1 83 ? 11.292 6.107 -3.739 1.00 95.44 83 PRO A CA 1
ATOM 594 C C . PRO A 1 83 ? 10.082 5.608 -2.944 1.00 95.44 83 PRO A C 1
ATOM 596 O O . PRO A 1 83 ? 10.209 4.765 -2.058 1.00 95.44 83 PRO A O 1
ATOM 599 N N . VAL A 1 84 ? 8.898 6.068 -3.335 1.00 97.44 84 VAL A N 1
ATOM 600 C CA . VAL A 1 84 ? 7.611 5.574 -2.832 1.00 97.44 84 VAL A CA 1
ATOM 601 C C . VAL A 1 84 ? 6.739 5.242 -4.026 1.00 97.44 84 VAL A C 1
ATOM 603 O O . VAL A 1 84 ? 6.629 6.049 -4.947 1.00 97.44 84 VAL A O 1
ATOM 606 N N . ILE A 1 85 ? 6.119 4.065 -4.035 1.00 98.56 85 ILE A N 1
ATOM 607 C CA . ILE A 1 85 ? 5.091 3.742 -5.028 1.00 98.56 85 ILE A CA 1
ATOM 608 C C . ILE A 1 85 ? 3.728 4.023 -4.402 1.00 98.56 85 ILE A C 1
ATOM 610 O O . ILE A 1 85 ? 3.397 3.463 -3.361 1.00 98.56 85 ILE A O 1
ATOM 614 N N . THR A 1 86 ? 2.941 4.895 -5.022 1.00 98.44 86 THR A N 1
ATOM 615 C CA . THR A 1 86 ? 1.597 5.253 -4.568 1.00 98.44 86 THR A CA 1
ATOM 616 C C . THR A 1 86 ? 0.546 4.517 -5.392 1.00 98.44 86 THR A C 1
ATOM 618 O O . THR A 1 86 ? 0.709 4.334 -6.598 1.00 98.44 86 THR A O 1
ATOM 621 N N . VAL A 1 87 ? -0.534 4.082 -4.739 1.00 98.44 87 VAL A N 1
ATOM 622 C CA . VAL A 1 87 ? -1.726 3.508 -5.382 1.00 98.44 87 VAL A CA 1
ATOM 623 C C . VAL A 1 87 ? -2.911 4.399 -5.044 1.00 98.44 87 VAL A C 1
ATOM 625 O O . VAL A 1 87 ? -3.219 4.600 -3.867 1.00 98.44 87 VAL A O 1
ATOM 628 N N . LYS A 1 88 ? -3.577 4.938 -6.068 1.00 98.19 88 LYS A N 1
ATOM 629 C CA . LYS A 1 88 ? -4.691 5.882 -5.912 1.00 98.19 88 LYS A CA 1
ATOM 630 C C . LYS A 1 88 ? -5.931 5.414 -6.659 1.00 98.19 88 LYS A C 1
ATOM 632 O O . LYS A 1 88 ? -5.844 4.944 -7.795 1.00 98.19 88 LYS A O 1
ATOM 637 N N . GLN A 1 89 ? -7.103 5.635 -6.072 1.00 96.75 89 GLN A N 1
ATOM 638 C CA . GLN A 1 89 ? -8.372 5.549 -6.792 1.00 96.75 89 GLN A CA 1
ATOM 639 C C . GLN A 1 89 ? -8.823 6.961 -7.166 1.00 96.75 89 GLN A C 1
ATOM 641 O O . GLN A 1 89 ? -9.245 7.753 -6.320 1.00 96.75 89 GLN A O 1
ATOM 646 N N . ARG A 1 90 ? -8.736 7.292 -8.460 1.00 93.38 90 ARG A N 1
ATOM 647 C CA . ARG A 1 90 ? -8.899 8.667 -8.962 1.00 93.38 90 ARG A CA 1
ATOM 648 C C . ARG A 1 90 ? -7.896 9.606 -8.274 1.00 93.38 90 ARG A C 1
ATOM 650 O O . ARG A 1 90 ? -6.708 9.511 -8.565 1.00 93.38 90 ARG A O 1
ATOM 657 N N . ILE A 1 91 ? -8.371 10.479 -7.383 1.00 92.31 91 ILE A N 1
ATOM 658 C CA . ILE A 1 91 ? -7.565 11.443 -6.616 1.00 92.31 91 ILE A CA 1
ATOM 659 C C . ILE A 1 91 ? -7.322 11.014 -5.162 1.00 92.31 91 ILE A C 1
ATOM 661 O O . ILE A 1 91 ? -6.624 11.724 -4.448 1.00 92.31 91 ILE A O 1
ATOM 665 N N . ARG A 1 92 ? -7.932 9.912 -4.702 1.00 95.56 92 ARG A N 1
ATOM 666 C CA . ARG A 1 92 ? -7.800 9.441 -3.318 1.00 95.56 92 ARG A CA 1
ATOM 667 C C . ARG A 1 92 ? -6.581 8.543 -3.195 1.00 95.56 92 ARG A C 1
ATOM 669 O O . ARG A 1 92 ? -6.488 7.554 -3.925 1.00 95.56 92 ARG A O 1
ATOM 676 N N . ASP A 1 93 ? -5.690 8.874 -2.273 1.00 97.06 93 ASP A N 1
ATOM 677 C CA . ASP A 1 93 ? -4.561 8.023 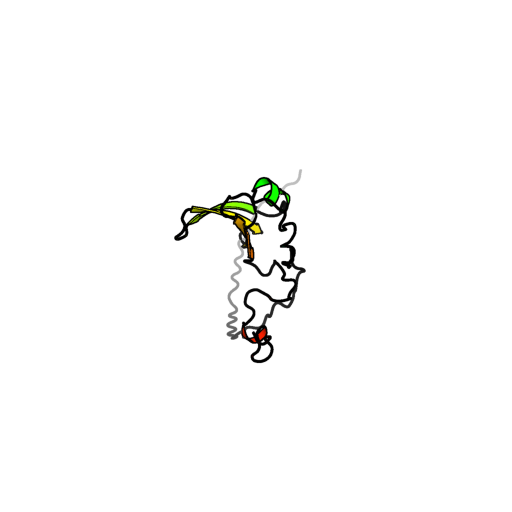-1.917 1.00 97.06 93 ASP A CA 1
ATOM 678 C C . ASP A 1 93 ? -5.072 6.807 -1.144 1.00 97.06 93 ASP A C 1
ATOM 680 O O . ASP A 1 93 ? -5.770 6.959 -0.148 1.00 97.06 93 ASP A O 1
ATOM 684 N N . LEU A 1 94 ? -4.755 5.600 -1.617 1.00 97.75 94 LEU A N 1
ATOM 685 C CA . LEU A 1 94 ? -5.113 4.362 -0.923 1.00 97.75 94 LEU A CA 1
ATOM 686 C C . LEU A 1 94 ? -3.913 3.803 -0.167 1.00 97.75 94 LEU A C 1
ATOM 688 O O . LEU A 1 94 ? -4.016 3.513 1.022 1.00 97.75 94 LEU A O 1
ATOM 692 N N . LEU A 1 95 ? -2.780 3.660 -0.862 1.00 98.25 95 LEU A N 1
ATOM 693 C CA . LEU A 1 95 ? -1.573 3.026 -0.339 1.00 98.25 95 LEU A CA 1
ATOM 694 C C . LEU A 1 95 ? -0.326 3.847 -0.685 1.00 98.25 95 LEU A C 1
ATOM 696 O O . LEU A 1 95 ? -0.179 4.294 -1.825 1.00 98.25 95 LEU A O 1
ATOM 700 N N . SER A 1 96 ? 0.605 3.944 0.264 1.00 98.00 96 SER A N 1
ATOM 701 C CA . SER A 1 96 ? 2.018 4.243 -0.006 1.00 98.00 96 SER A CA 1
ATOM 702 C C . SER A 1 96 ? 2.852 3.004 0.266 1.00 98.00 96 SER A C 1
ATOM 704 O O . SER A 1 96 ? 2.816 2.458 1.364 1.00 98.00 96 SER A O 1
ATOM 706 N N . ILE A 1 97 ? 3.611 2.566 -0.727 1.00 98.31 97 ILE A N 1
ATOM 707 C CA . ILE A 1 97 ? 4.466 1.387 -0.666 1.00 98.31 97 ILE A CA 1
ATOM 708 C C . ILE A 1 97 ? 5.904 1.885 -0.592 1.00 98.31 97 ILE A C 1
ATOM 710 O O . ILE A 1 97 ? 6.358 2.598 -1.489 1.00 98.31 97 ILE A O 1
ATOM 714 N N . ASN A 1 98 ? 6.610 1.503 0.466 1.00 96.31 98 ASN A N 1
ATOM 715 C CA . ASN A 1 98 ? 7.990 1.899 0.714 1.00 96.31 98 ASN A CA 1
ATOM 716 C C . ASN A 1 98 ? 8.925 0.719 0.483 1.00 96.31 98 ASN A C 1
ATOM 718 O O . ASN A 1 98 ? 8.617 -0.428 0.831 1.00 96.31 98 ASN A O 1
ATOM 722 N N . SER A 1 99 ? 10.085 1.010 -0.088 1.00 95.69 99 SER A N 1
ATOM 723 C CA . SER A 1 99 ? 11.110 0.006 -0.313 1.00 95.69 99 SER A CA 1
ATOM 724 C C . SER A 1 99 ? 11.971 -0.227 0.923 1.00 95.69 99 SER A C 1
ATOM 726 O O . SER A 1 99 ? 12.061 0.616 1.814 1.00 95.69 99 SER A O 1
ATOM 728 N N . ASP A 1 100 ? 12.676 -1.351 0.942 1.00 93.56 100 ASP A N 1
ATOM 729 C CA . ASP A 1 100 ? 13.821 -1.535 1.824 1.00 93.56 100 ASP A CA 1
ATOM 730 C C . ASP A 1 100 ? 14.998 -0.627 1.424 1.00 93.56 100 ASP A C 1
ATOM 732 O O . ASP A 1 100 ? 14.973 0.071 0.403 1.00 93.56 100 ASP A O 1
ATOM 736 N N . TYR A 1 101 ? 16.061 -0.644 2.231 1.00 91.00 101 TYR A N 1
ATOM 737 C CA . TYR A 1 101 ? 17.254 0.181 2.006 1.00 91.00 101 TYR A CA 1
ATOM 738 C C . TYR A 1 101 ? 17.988 -0.140 0.692 1.00 91.00 101 TYR A C 1
ATOM 740 O O . TYR A 1 101 ? 18.752 0.692 0.204 1.00 91.00 101 TYR A O 1
ATOM 748 N N . LYS A 1 102 ? 17.775 -1.335 0.121 1.00 93.81 102 LYS A N 1
ATOM 749 C CA . LYS A 1 102 ? 18.327 -1.749 -1.180 1.00 93.81 102 LYS A CA 1
ATOM 750 C C . LYS A 1 102 ? 17.422 -1.408 -2.357 1.00 93.81 102 LYS A C 1
ATOM 752 O O . LYS A 1 102 ? 17.864 -1.516 -3.495 1.00 93.81 102 LYS A O 1
ATOM 757 N N . GLN A 1 103 ? 16.190 -0.981 -2.092 1.00 93.31 103 GLN A N 1
ATOM 758 C CA . GLN A 1 103 ? 15.160 -0.733 -3.096 1.00 93.31 103 GLN A CA 1
ATOM 759 C C . GLN A 1 103 ? 14.766 -1.989 -3.895 1.00 93.31 103 GLN A C 1
ATOM 761 O O . GLN A 1 103 ? 14.368 -1.899 -5.054 1.00 93.31 103 GLN A O 1
ATOM 766 N N . GLU A 1 104 ? 14.867 -3.170 -3.280 1.00 95.12 104 GLU A N 1
ATOM 767 C CA . GLU A 1 104 ? 14.588 -4.465 -3.920 1.00 95.12 104 GLU A CA 1
ATOM 768 C C . GLU A 1 104 ? 13.262 -5.072 -3.446 1.00 95.12 104 GLU A C 1
ATOM 770 O O . GLU A 1 104 ? 12.555 -5.745 -4.208 1.00 95.12 104 GLU A O 1
ATOM 775 N N . ARG A 1 105 ? 12.907 -4.839 -2.179 1.00 96.38 105 ARG A N 1
ATOM 776 C CA . ARG A 1 105 ? 11.744 -5.441 -1.516 1.00 96.38 105 ARG A CA 1
ATOM 777 C C . ARG A 1 105 ? 10.831 -4.378 -0.937 1.00 96.38 105 ARG A C 1
ATOM 779 O O . ARG A 1 105 ? 11.276 -3.280 -0.615 1.00 96.38 105 ARG A O 1
ATOM 786 N N . ILE A 1 106 ? 9.552 -4.714 -0.806 1.00 97.31 106 ILE A N 1
ATOM 787 C CA . ILE A 1 106 ? 8.619 -3.899 -0.032 1.00 97.31 106 ILE A CA 1
ATOM 788 C C . ILE A 1 106 ? 9.000 -4.046 1.442 1.00 97.31 106 ILE A C 1
ATOM 790 O O . ILE A 1 106 ? 9.042 -5.157 1.963 1.00 97.31 106 ILE A O 1
ATOM 794 N N . PHE A 1 107 ? 9.296 -2.928 2.095 1.00 94.50 107 PHE A N 1
ATOM 795 C CA . PHE A 1 107 ? 9.578 -2.887 3.528 1.00 94.50 107 PHE A CA 1
ATOM 796 C C . PHE A 1 107 ? 8.322 -2.571 4.334 1.00 94.50 107 PHE A C 1
ATOM 798 O O . PHE A 1 107 ? 8.069 -3.196 5.360 1.00 94.50 107 PHE A O 1
ATOM 805 N N . SER A 1 108 ? 7.527 -1.605 3.874 1.00 95.00 108 SER A N 1
ATOM 806 C CA . SER A 1 108 ? 6.296 -1.212 4.550 1.00 95.00 108 SER A CA 1
ATOM 807 C C . SER A 1 108 ? 5.247 -0.720 3.565 1.00 95.00 108 SER A C 1
ATOM 809 O O . SER A 1 108 ? 5.564 -0.237 2.474 1.00 95.00 108 SER A O 1
ATOM 811 N N . ILE A 1 109 ? 3.984 -0.841 3.968 1.00 97.50 109 ILE A N 1
ATOM 812 C CA . ILE A 1 109 ? 2.844 -0.279 3.254 1.00 97.50 109 ILE A CA 1
ATOM 813 C C . ILE A 1 109 ? 2.034 0.543 4.249 1.00 97.50 109 ILE A C 1
ATOM 815 O O . ILE A 1 109 ? 1.702 0.065 5.331 1.00 97.50 109 ILE A O 1
ATOM 819 N N . ILE A 1 110 ? 1.739 1.784 3.882 1.00 96.94 110 ILE A N 1
ATOM 820 C CA . ILE A 1 110 ? 0.916 2.706 4.660 1.00 96.94 110 ILE A CA 1
ATOM 821 C C . ILE A 1 110 ? -0.448 2.779 3.986 1.00 96.94 110 ILE A C 1
ATOM 823 O O . ILE A 1 110 ? -0.530 3.068 2.792 1.00 96.94 110 ILE A O 1
ATOM 827 N N . VAL A 1 111 ? -1.501 2.508 4.752 1.00 97.56 111 VAL A N 1
ATOM 828 C CA . VAL A 1 111 ? -2.895 2.626 4.317 1.00 97.56 111 VAL A CA 1
ATOM 829 C C . VAL A 1 111 ? -3.407 4.024 4.650 1.00 97.56 111 VAL A C 1
ATOM 831 O O . VAL A 1 111 ? -3.261 4.473 5.785 1.00 97.56 111 VAL A O 1
ATOM 834 N N . HIS A 1 112 ? -4.024 4.693 3.676 1.00 97.31 112 HIS A N 1
ATOM 835 C CA . HIS A 1 112 ? -4.488 6.082 3.805 1.00 97.31 112 HIS A CA 1
ATOM 836 C C . HIS A 1 112 ? -6.010 6.246 3.793 1.00 97.31 112 HIS A C 1
ATOM 838 O O . HIS A 1 112 ? -6.504 7.304 4.176 1.00 97.31 112 HIS A O 1
ATOM 844 N N . ASP A 1 113 ? -6.763 5.225 3.377 1.00 96.62 113 ASP A N 1
ATOM 845 C CA . ASP A 1 113 ? -8.216 5.320 3.199 1.00 96.62 113 ASP A CA 1
ATOM 846 C C . ASP A 1 113 ? -8.936 4.058 3.711 1.00 96.62 113 ASP A C 1
ATOM 848 O O . ASP A 1 113 ? -8.453 2.937 3.546 1.00 96.62 113 ASP A O 1
ATOM 852 N N . ASN A 1 114 ? -10.119 4.248 4.307 1.00 96.12 114 ASN A N 1
ATOM 853 C CA . ASN A 1 114 ? -10.987 3.187 4.835 1.00 96.12 114 ASN A CA 1
ATOM 854 C C . ASN A 1 114 ? -11.656 2.323 3.747 1.00 96.12 114 ASN A C 1
ATOM 856 O O . ASN A 1 114 ? -12.366 1.374 4.076 1.00 96.12 114 ASN A O 1
ATOM 860 N N . LEU A 1 115 ? -11.433 2.627 2.465 1.00 95.44 115 LEU A N 1
ATOM 861 C CA . LEU A 1 115 ? -11.688 1.709 1.352 1.00 95.44 115 LEU A CA 1
ATOM 862 C C . LEU A 1 115 ? -10.781 0.468 1.393 1.00 95.44 115 LEU A C 1
ATOM 864 O O . LEU A 1 115 ? -11.091 -0.540 0.755 1.00 95.44 115 LEU A O 1
ATOM 868 N N . ILE A 1 116 ? -9.673 0.528 2.135 1.00 96.69 116 ILE A N 1
ATOM 869 C CA . ILE A 1 116 ? -8.851 -0.627 2.485 1.00 96.69 116 ILE A CA 1
ATOM 870 C C . ILE A 1 116 ? -9.296 -1.118 3.865 1.00 96.69 116 ILE A C 1
ATOM 872 O O . ILE A 1 116 ? -9.206 -0.400 4.859 1.00 96.69 116 ILE A O 1
ATOM 876 N N . GLY A 1 117 ? -9.797 -2.347 3.920 1.00 95.94 117 GLY A N 1
ATOM 877 C CA . GLY A 1 117 ? -10.193 -3.000 5.158 1.00 95.94 117 GLY A CA 1
ATOM 878 C C . GLY A 1 117 ? -8.987 -3.452 5.976 1.00 95.94 117 GLY A C 1
ATOM 879 O O . GLY A 1 117 ? -7.879 -3.592 5.465 1.00 95.94 117 GLY A O 1
ATOM 880 N N . ASN A 1 118 ? -9.226 -3.743 7.246 1.00 94.81 118 ASN A N 1
ATOM 881 C CA . ASN A 1 118 ? -8.261 -4.342 8.158 1.00 94.81 118 ASN A CA 1
ATOM 882 C C . ASN A 1 118 ? -8.852 -5.653 8.678 1.00 94.81 118 ASN A C 1
ATOM 884 O O . ASN A 1 118 ? -9.989 -5.659 9.147 1.00 94.81 118 ASN A O 1
ATOM 888 N N . GLU A 1 119 ? -8.098 -6.746 8.616 1.00 95.62 119 GLU A N 1
ATOM 889 C CA . GLU A 1 119 ? -8.515 -8.056 9.128 1.00 95.62 119 GLU A CA 1
ATOM 890 C C . GLU A 1 119 ? -8.855 -8.015 10.626 1.00 95.62 119 GLU A C 1
ATOM 892 O O . GLU A 1 119 ? -9.748 -8.727 11.079 1.00 95.62 119 GLU A O 1
ATOM 897 N N . LEU A 1 120 ? -8.224 -7.112 11.386 1.00 92.25 120 LEU A N 1
ATOM 898 C CA . LEU A 1 120 ? -8.535 -6.885 12.801 1.00 92.25 120 LEU A CA 1
ATOM 899 C C . LEU A 1 120 ? -9.863 -6.133 13.023 1.00 92.25 120 LEU A C 1
ATOM 901 O O . LEU A 1 120 ? -10.284 -5.942 14.160 1.00 92.25 120 LEU A O 1
ATOM 905 N N . GLY A 1 121 ? -10.522 -5.677 11.955 1.00 91.38 121 GLY A N 1
ATOM 906 C CA . GLY A 1 121 ? -11.811 -4.983 11.997 1.00 91.38 121 GLY A CA 1
ATOM 907 C C . GLY A 1 121 ? -11.739 -3.491 12.338 1.00 91.38 121 GLY A C 1
ATOM 908 O O . GLY A 1 121 ? -12.768 -2.819 12.301 1.00 91.38 121 GLY A O 1
ATOM 909 N N . HIS A 1 122 ? -10.550 -2.962 12.637 1.00 92.12 122 HIS A N 1
ATOM 910 C CA . HIS A 1 122 ? -10.348 -1.548 12.959 1.00 92.12 122 HIS A CA 1
ATOM 911 C C . HIS A 1 122 ? -10.272 -0.664 11.714 1.00 92.12 122 HIS A C 1
ATOM 913 O O . HIS A 1 122 ? -9.768 -1.074 10.669 1.00 92.12 122 HIS A O 1
ATOM 919 N N . ARG A 1 123 ? -10.707 0.585 11.848 1.00 94.19 123 ARG A N 1
ATOM 920 C CA . ARG A 1 123 ? -10.711 1.598 10.790 1.00 94.19 123 ARG A CA 1
ATOM 921 C C . ARG A 1 123 ? -9.768 2.746 11.131 1.00 94.19 123 ARG A C 1
ATOM 923 O O . ARG A 1 123 ? -9.478 3.032 12.293 1.00 94.19 123 ARG A O 1
ATOM 930 N N . LEU A 1 124 ? -9.308 3.451 10.102 1.00 93.62 124 LEU A N 1
ATOM 931 C CA . LEU A 1 124 ? -8.624 4.725 10.281 1.00 93.62 124 LEU A CA 1
ATOM 932 C C . LEU A 1 124 ? -9.574 5.710 10.969 1.00 93.62 124 LEU A C 1
ATOM 934 O O . LEU A 1 124 ? -10.678 5.959 10.476 1.00 93.62 124 LEU A O 1
ATOM 938 N N . GLY A 1 125 ? -9.118 6.269 12.090 1.00 94.69 125 GLY A N 1
ATOM 939 C CA . GLY A 1 125 ? -9.890 7.186 12.929 1.00 94.69 125 GLY A CA 1
ATOM 940 C C . GLY A 1 125 ? -10.557 6.539 14.147 1.00 94.69 125 GLY A C 1
ATOM 941 O O . GLY A 1 125 ? -11.084 7.279 14.978 1.00 94.69 125 GLY A O 1
ATOM 942 N N . ASP A 1 126 ? -10.505 5.209 14.293 1.00 93.06 126 ASP A N 1
ATOM 943 C CA . ASP A 1 126 ? -10.971 4.536 15.510 1.00 93.06 126 ASP A CA 1
ATOM 944 C C . ASP A 1 126 ? -10.229 5.070 16.740 1.00 93.06 126 ASP A C 1
ATOM 946 O O . ASP A 1 126 ? -9.023 5.350 16.708 1.00 93.06 126 ASP A O 1
ATOM 950 N N . LYS A 1 127 ? -10.951 5.228 17.854 1.00 91.75 127 LYS A N 1
ATOM 951 C CA . LYS A 1 127 ? -10.339 5.785 19.058 1.00 91.75 127 LYS A CA 1
ATOM 952 C C . LYS A 1 127 ? -9.428 4.754 19.703 1.00 91.75 127 LYS A C 1
ATOM 954 O O . LYS A 1 127 ? -9.810 3.611 19.935 1.00 91.75 127 LYS A O 1
ATOM 959 N N . PHE A 1 128 ? -8.249 5.205 20.122 1.00 89.56 128 PHE A N 1
ATOM 960 C CA . PHE A 1 128 ? -7.277 4.360 20.814 1.00 89.56 128 PHE A CA 1
ATOM 961 C C . PHE A 1 128 ? -7.879 3.604 22.011 1.00 89.56 128 PHE A C 1
ATOM 963 O O . PHE A 1 128 ? -7.625 2.418 22.177 1.00 89.56 128 PHE A O 1
ATOM 970 N N . ASN A 1 129 ? -8.705 4.266 22.826 1.00 88.56 129 ASN A N 1
ATOM 971 C CA . ASN A 1 129 ? -9.308 3.671 24.024 1.00 88.56 129 ASN A CA 1
A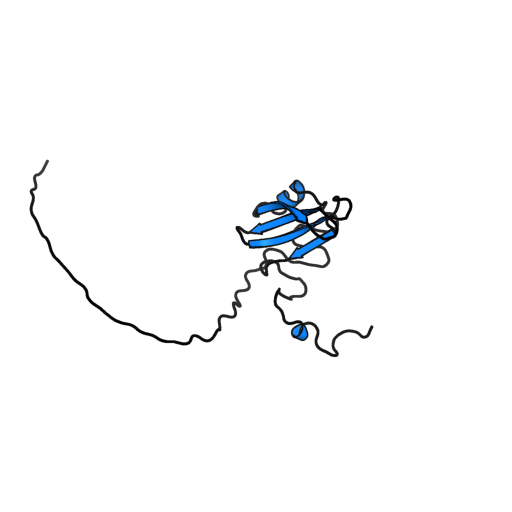TOM 972 C C . ASN A 1 129 ? -10.441 2.669 23.737 1.00 88.56 129 ASN A C 1
ATOM 974 O O . ASN A 1 129 ? -10.835 1.940 24.645 1.00 88.56 129 ASN A O 1
ATOM 978 N N . GLU A 1 130 ? -10.969 2.636 22.512 1.00 85.19 130 GLU A N 1
ATOM 979 C CA . GLU A 1 130 ? -11.942 1.632 22.066 1.00 85.19 130 GLU A CA 1
ATOM 980 C C . GLU A 1 130 ? -11.235 0.326 21.671 1.00 85.19 130 GLU A C 1
ATOM 982 O O . GLU A 1 130 ? -11.795 -0.753 21.852 1.00 85.19 130 GLU A O 1
ATOM 987 N N . ILE A 1 131 ? -9.982 0.418 21.211 1.00 85.19 131 ILE A N 1
ATOM 988 C CA . ILE A 1 131 ? -9.148 -0.725 20.813 1.00 85.19 131 ILE A CA 1
ATOM 989 C C . ILE A 1 131 ? -8.332 -1.249 22.004 1.00 85.19 131 ILE A C 1
ATOM 991 O O . ILE A 1 131 ? -8.358 -2.435 22.324 1.00 85.19 131 ILE A O 1
ATOM 995 N N . TYR A 1 132 ? -7.635 -0.353 22.701 1.00 82.69 132 TYR A N 1
ATOM 996 C CA . TYR A 1 132 ? -6.720 -0.665 23.797 1.00 82.69 132 TYR A CA 1
ATOM 997 C C . TYR A 1 132 ? -7.313 -0.218 25.135 1.00 82.69 132 TYR A C 1
ATOM 999 O O . TYR A 1 132 ? -6.878 0.758 25.753 1.00 82.69 132 TYR A O 1
ATOM 1007 N N . ALA A 1 133 ? -8.348 -0.927 25.589 1.00 77.56 133 ALA A N 1
ATOM 1008 C CA . ALA A 1 133 ? -8.950 -0.665 26.891 1.00 77.56 133 ALA A CA 1
ATOM 1009 C C . ALA A 1 133 ? -7.972 -0.998 28.036 1.00 77.56 133 ALA A C 1
ATOM 1011 O O . ALA A 1 133 ? -7.343 -2.059 28.056 1.00 77.56 133 ALA A O 1
ATOM 1012 N N . TYR A 1 134 ? -7.887 -0.102 29.024 1.00 64.50 134 TYR A N 1
ATOM 1013 C CA . TYR A 1 134 ? -7.083 -0.300 30.232 1.00 64.50 134 TYR A CA 1
ATOM 1014 C C . TYR A 1 134 ? -7.463 -1.617 30.934 1.00 64.50 134 TYR A C 1
ATOM 1016 O O . TYR A 1 134 ? -8.642 -1.870 31.187 1.00 64.50 134 TYR A O 1
ATOM 1024 N N . GLY A 1 135 ? -6.469 -2.460 31.230 1.00 67.19 135 GLY A N 1
ATOM 1025 C CA . GLY A 1 135 ? -6.663 -3.776 31.855 1.00 67.19 135 GLY A CA 1
ATOM 1026 C C . GLY A 1 135 ? -7.049 -4.915 30.900 1.00 67.19 135 GLY A C 1
ATOM 1027 O O . GLY A 1 135 ? -7.353 -6.008 31.371 1.00 67.19 135 GLY A O 1
ATOM 1028 N N . LYS A 1 136 ? -7.056 -4.683 29.578 1.00 63.47 136 LYS A N 1
ATOM 1029 C CA . LYS A 1 136 ? -7.259 -5.724 28.548 1.00 63.47 136 LYS A CA 1
ATOM 1030 C C . LYS A 1 136 ? -6.045 -5.980 27.654 1.00 63.47 136 LYS A C 1
ATOM 1032 O O . LYS A 1 136 ? -6.110 -6.833 26.777 1.00 63.47 136 LYS A O 1
ATOM 1037 N N . THR A 1 137 ? -4.959 -5.248 27.857 1.00 64.12 137 THR A N 1
ATOM 1038 C CA . THR A 1 137 ? -3.671 -5.523 27.218 1.00 64.12 137 THR A CA 1
ATOM 1039 C C . THR A 1 137 ? -2.900 -6.521 28.072 1.00 64.12 137 THR A C 1
ATOM 1041 O O . THR A 1 137 ? -2.922 -6.399 29.297 1.00 64.12 137 THR A O 1
ATOM 1044 N N . GLU A 1 138 ? -2.260 -7.506 27.441 1.00 61.75 138 GLU A N 1
ATOM 1045 C CA . GLU A 1 138 ? -1.428 -8.491 28.141 1.00 61.75 138 GLU A CA 1
ATOM 1046 C C . GLU A 1 138 ? -0.352 -7.791 28.989 1.00 61.75 138 GLU A C 1
ATOM 1048 O O . GLU A 1 138 ? 0.165 -6.739 28.599 1.00 61.75 138 GLU A O 1
ATOM 1053 N N . GLU A 1 139 ? -0.056 -8.338 30.173 1.00 62.75 139 GLU A N 1
ATOM 1054 C CA . GLU A 1 139 ? 1.095 -7.882 30.957 1.00 62.75 139 GLU A CA 1
ATOM 1055 C C . GLU A 1 139 ? 2.387 -8.231 30.208 1.00 62.75 139 GLU A C 1
ATOM 1057 O O . GLU A 1 139 ? 2.519 -9.335 29.675 1.00 62.75 139 GLU A O 1
ATOM 1062 N N . CYS A 1 140 ? 3.309 -7.267 30.158 1.00 57.03 140 CYS A N 1
ATOM 1063 C CA . CYS A 1 140 ? 4.617 -7.398 29.519 1.00 57.03 140 CYS A CA 1
ATOM 1064 C C . CYS A 1 140 ? 5.548 -8.370 30.254 1.00 57.03 140 CYS A C 1
ATOM 1066 O O . CYS A 1 140 ? 5.594 -8.313 31.505 1.00 57.03 140 CYS A O 1
#

Organism: NCBI:txid298394

Secondary structure (DSSP, 8-state):
-----------------------------------PPPSEEEETTEETTEETT-BS-HHHHHHH-TTSEEEEEEEEETTEEEEEEEEEETTEEEEEEEE-TTSSBEEEEEE-STTEEETT---TT--HHHHS-TT-SPP-

pLDDT: mean 80.77, std 21.19, range [38.75, 98.56]

Sequence (140 aa):
MGVNKGIVSLLSMIVVSFLGACGGDQPDSAADTGQDAPLFTLSADGVGPLNADTPFNLVKIGSAFQDYNVAQETHMEEGGKYPVITVKQRIRDLLSINSDYKQERIFSIIVHDNLIGNELGHRLGDKFNEIYAYGKTEEC